Protein AF-A0A3N5F5S9-F1 (afdb_monomer_lite)

Radius of gyration: 22.48 Å; chains: 1; bounding box: 44×29×75 Å

Foldseek 3Di:
DPCLLVVLVVLVVVLVVCCVPPVVVCVDCVNVVVSLVVSLVSLVVSLVVCVVVVVVVSSVVSVVVNVVSVVVVVVSVVVVVVVVVVVVVVVVVPDDVVVVCVVPPPPPPVPVVPD

Sequence (115 aa):
MKYIPVITILIWLSMIIGYKAYPGFLLKESVQYPLVILVSILLPVSFWLQAQARKRFFALLFLGIFFLNISLLIFALERNYSSQRILESNVDKGILPDIAEMLTRDENIEKRKLA

Secondary structure (DSSP, 8-state):
--SHHHHHHHHHHHHHHHHHH-HHHHTSHHHHHHHHHHHHHHHHHHHHHHHHTT-HHHHHHHHHHHHHHHHHHHHHHHHHHHHHHHHHHHHTT---HHHHHHHHHTTSTTGGG--

pLDDT: mean 75.12, std 17.16, range [40.41, 93.19]

Structure (mmCIF, N/CA/C/O backbone):
data_AF-A0A3N5F5S9-F1
#
_entry.id   AF-A0A3N5F5S9-F1
#
loop_
_atom_site.group_PDB
_atom_site.id
_atom_site.type_symbol
_atom_site.label_atom_id
_atom_site.label_alt_id
_atom_site.label_comp_id
_atom_site.label_asym_id
_atom_site.label_entity_id
_atom_site.label_seq_id
_atom_site.pdbx_PDB_ins_code
_atom_site.Cartn_x
_atom_site.Cartn_y
_atom_site.Cartn_z
_atom_site.occupancy
_atom_site.B_iso_or_equiv
_atom_site.auth_seq_id
_atom_site.auth_comp_id
_atom_site.auth_asym_id
_atom_site.auth_atom_id
_atom_site.pdbx_PDB_model_num
ATOM 1 N N . MET A 1 1 ? -16.676 8.959 9.696 1.00 61.56 1 MET A N 1
ATOM 2 C CA . MET A 1 1 ? -15.613 8.348 8.861 1.00 61.56 1 MET A CA 1
ATOM 3 C C . MET A 1 1 ? -15.128 7.007 9.442 1.00 61.56 1 MET A C 1
ATOM 5 O O . MET A 1 1 ? -13.953 6.843 9.732 1.00 61.56 1 MET A O 1
ATOM 9 N N . LYS A 1 2 ? -16.021 6.024 9.648 1.00 72.38 2 LYS A N 1
ATOM 10 C CA . LYS A 1 2 ? -15.688 4.792 10.403 1.00 72.38 2 LYS A CA 1
ATOM 11 C C . LYS A 1 2 ? -14.968 3.721 9.564 1.00 72.38 2 LYS A C 1
ATOM 13 O O . LYS A 1 2 ? -14.249 2.898 10.119 1.00 72.38 2 LYS A O 1
ATOM 18 N N . TYR A 1 3 ? -15.151 3.746 8.243 1.00 85.69 3 TYR A N 1
ATOM 19 C CA . TYR A 1 3 ? -14.694 2.688 7.332 1.00 85.69 3 TYR A CA 1
ATOM 20 C C . TYR A 1 3 ? -13.350 2.966 6.655 1.00 85.69 3 TYR A C 1
ATOM 22 O O . TYR A 1 3 ? -12.792 2.049 6.066 1.00 85.69 3 TYR A O 1
ATOM 30 N N . ILE A 1 4 ? -12.805 4.185 6.774 1.00 86.56 4 ILE A N 1
ATOM 31 C CA . ILE A 1 4 ? -11.527 4.560 6.142 1.00 86.56 4 ILE A CA 1
ATOM 32 C C . ILE A 1 4 ? -10.416 3.554 6.483 1.00 86.56 4 ILE A C 1
ATOM 34 O O . ILE A 1 4 ? -9.823 3.030 5.549 1.00 86.56 4 ILE A O 1
ATOM 38 N N . PRO A 1 5 ? -10.192 3.160 7.754 1.00 87.50 5 PRO A N 1
ATOM 39 C CA . PRO A 1 5 ? -9.137 2.197 8.072 1.00 87.50 5 PRO A CA 1
ATOM 40 C C . PRO A 1 5 ? -9.327 0.830 7.401 1.00 87.50 5 PRO A C 1
ATOM 42 O O . PRO A 1 5 ? -8.358 0.196 6.995 1.00 87.50 5 PRO A O 1
ATOM 45 N N . VAL A 1 6 ? -10.575 0.376 7.263 1.00 90.06 6 VAL A N 1
ATOM 46 C CA . VAL A 1 6 ? -10.889 -0.909 6.620 1.00 90.06 6 VAL A CA 1
ATOM 47 C C . VAL A 1 6 ? -10.600 -0.830 5.125 1.00 90.06 6 VAL A C 1
ATOM 49 O O . VAL A 1 6 ? -9.943 -1.711 4.580 1.00 90.06 6 VAL A O 1
ATOM 52 N N . ILE A 1 7 ? -11.035 0.253 4.479 1.00 90.62 7 ILE A N 1
ATOM 53 C CA . ILE A 1 7 ? -10.792 0.502 3.055 1.00 90.62 7 ILE A CA 1
ATOM 54 C C . ILE A 1 7 ? -9.286 0.585 2.784 1.00 90.62 7 ILE A C 1
ATOM 56 O O . ILE A 1 7 ? -8.803 -0.049 1.853 1.00 90.62 7 ILE A O 1
ATOM 60 N N . THR A 1 8 ? -8.527 1.283 3.631 1.00 90.88 8 THR A N 1
ATOM 61 C CA . THR A 1 8 ? -7.067 1.386 3.511 1.00 90.88 8 THR A CA 1
ATOM 62 C C . THR A 1 8 ? -6.389 0.019 3.552 1.00 90.88 8 THR A C 1
ATOM 64 O O . THR A 1 8 ? -5.528 -0.257 2.722 1.00 90.88 8 THR A O 1
ATOM 67 N N . ILE A 1 9 ? -6.791 -0.862 4.478 1.00 89.44 9 ILE A N 1
ATOM 68 C CA . ILE A 1 9 ? -6.248 -2.228 4.555 1.00 89.44 9 ILE A CA 1
ATOM 69 C C . ILE A 1 9 ? -6.622 -3.037 3.312 1.00 89.44 9 ILE A C 1
ATOM 71 O O . ILE A 1 9 ? -5.776 -3.753 2.788 1.00 89.44 9 ILE A O 1
ATOM 75 N N . LEU A 1 10 ? -7.859 -2.922 2.823 1.00 92.25 10 LEU A N 1
ATOM 76 C CA . LEU A 1 10 ? -8.296 -3.633 1.619 1.00 92.25 10 LEU A CA 1
ATOM 77 C C . LEU A 1 10 ? -7.511 -3.195 0.380 1.00 92.25 10 LEU A C 1
ATOM 79 O O . LEU A 1 10 ? -7.078 -4.049 -0.387 1.00 92.25 10 LEU A O 1
ATOM 83 N N . ILE A 1 11 ? -7.284 -1.889 0.214 1.00 90.62 11 ILE A N 1
ATOM 84 C CA . ILE A 1 11 ? -6.452 -1.349 -0.869 1.00 90.62 11 ILE A CA 1
ATOM 85 C C . ILE A 1 11 ? -5.010 -1.842 -0.719 1.00 90.62 11 ILE A C 1
ATOM 87 O O . ILE A 1 11 ? -4.393 -2.279 -1.684 1.00 90.62 11 ILE A O 1
ATOM 91 N N . TRP A 1 12 ? -4.462 -1.823 0.495 1.00 90.88 12 TRP A N 1
ATOM 92 C CA . TRP A 1 12 ? -3.097 -2.290 0.720 1.00 90.88 12 TRP A CA 1
ATOM 93 C C . TRP A 1 12 ? -2.938 -3.799 0.463 1.00 90.88 12 TRP A C 1
ATOM 95 O O . TRP A 1 12 ? -1.969 -4.229 -0.158 1.00 90.88 12 TRP A O 1
ATOM 105 N N . LEU A 1 13 ? -3.909 -4.619 0.867 1.00 90.81 13 LEU A N 1
ATOM 106 C CA . LEU A 1 13 ? -3.915 -6.052 0.564 1.00 90.81 13 LEU A CA 1
ATOM 107 C C . LEU A 1 13 ? -4.094 -6.319 -0.931 1.00 90.81 13 LEU A C 1
ATOM 109 O O . LEU A 1 13 ? -3.418 -7.195 -1.470 1.00 90.81 13 LEU A O 1
ATOM 113 N N . SER A 1 14 ? -4.961 -5.568 -1.617 1.00 89.00 14 SER A N 1
ATOM 114 C CA . SER A 1 14 ? -5.142 -5.720 -3.062 1.00 89.00 14 SER A CA 1
ATOM 115 C C . SER A 1 14 ? -3.871 -5.364 -3.832 1.00 89.00 14 SER A C 1
ATOM 117 O O . SER A 1 14 ? -3.566 -6.042 -4.810 1.00 89.00 14 SER A O 1
ATOM 119 N N . MET A 1 15 ? -3.068 -4.405 -3.351 1.00 86.50 15 MET A N 1
ATOM 120 C CA . MET A 1 15 ? -1.728 -4.156 -3.895 1.00 86.50 15 MET A CA 1
ATOM 121 C C . MET A 1 15 ? -0.825 -5.376 -3.786 1.00 86.50 15 MET A C 1
ATOM 123 O O . MET A 1 15 ? -0.192 -5.750 -4.766 1.00 86.50 15 MET A O 1
ATOM 127 N N . ILE A 1 16 ? -0.753 -6.002 -2.610 1.00 86.62 16 ILE A N 1
ATOM 128 C CA . ILE A 1 16 ? 0.124 -7.160 -2.384 1.00 86.62 16 ILE A CA 1
ATOM 129 C C . ILE A 1 16 ? -0.312 -8.337 -3.254 1.00 86.62 16 ILE A C 1
ATOM 131 O O . ILE A 1 16 ? 0.515 -8.993 -3.891 1.00 86.62 16 ILE A O 1
ATOM 135 N N . ILE A 1 17 ? -1.619 -8.592 -3.308 1.00 88.25 17 ILE A N 1
ATOM 136 C CA . ILE A 1 17 ? -2.188 -9.656 -4.135 1.00 88.25 17 ILE A CA 1
ATOM 137 C C . ILE A 1 17 ? -1.928 -9.364 -5.613 1.00 88.25 17 ILE A C 1
ATOM 139 O O . ILE A 1 17 ? -1.464 -10.244 -6.334 1.00 88.25 17 ILE A O 1
ATOM 143 N N . GLY A 1 18 ? -2.169 -8.131 -6.060 1.00 84.50 18 GLY A N 1
ATOM 144 C CA . GLY A 1 18 ? -1.930 -7.714 -7.436 1.00 84.50 18 GLY A CA 1
ATOM 145 C C . GLY A 1 18 ? -0.452 -7.772 -7.819 1.00 84.50 18 GLY A C 1
ATOM 146 O O . GLY A 1 18 ? -0.133 -8.195 -8.924 1.00 84.50 18 GLY A O 1
ATOM 147 N N . TYR A 1 19 ? 0.453 -7.450 -6.893 1.00 83.06 19 TYR A N 1
ATOM 148 C CA . TYR A 1 19 ? 1.893 -7.582 -7.095 1.00 83.06 19 TYR A CA 1
ATOM 149 C C . TYR A 1 19 ? 2.290 -9.046 -7.320 1.00 83.06 19 TYR A C 1
AT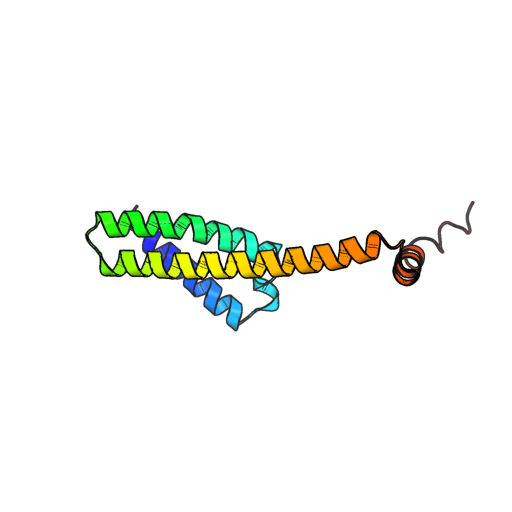OM 151 O O . TYR A 1 19 ? 3.094 -9.338 -8.200 1.00 83.06 19 TYR A O 1
ATOM 159 N N . LYS A 1 20 ? 1.689 -9.981 -6.572 1.00 84.56 20 LYS A N 1
ATOM 160 C CA . LYS A 1 20 ? 1.954 -11.419 -6.721 1.00 84.56 20 LYS A CA 1
ATOM 161 C C . LYS A 1 20 ? 1.298 -12.024 -7.969 1.00 84.56 20 LYS A C 1
ATOM 163 O O . LYS A 1 20 ? 1.899 -12.883 -8.603 1.00 84.56 20 LYS A O 1
ATOM 168 N N . ALA A 1 21 ? 0.070 -11.622 -8.293 1.00 86.94 21 ALA A N 1
ATOM 169 C CA . ALA A 1 21 ? -0.717 -12.221 -9.372 1.00 86.94 21 ALA A CA 1
ATOM 170 C C . ALA A 1 21 ? -0.410 -11.618 -10.752 1.00 86.94 21 ALA A C 1
ATOM 172 O O . ALA A 1 21 ? -0.350 -12.344 -11.739 1.00 86.94 21 ALA A O 1
ATOM 173 N N . TYR A 1 22 ? -0.204 -10.300 -10.823 1.00 86.19 22 TYR A N 1
ATOM 174 C CA . TYR A 1 22 ? -0.028 -9.553 -12.071 1.00 86.19 22 TYR A CA 1
ATOM 175 C C . TYR A 1 22 ? 1.058 -8.470 -11.929 1.00 86.19 22 TYR A C 1
ATOM 177 O O . TYR A 1 22 ? 0.773 -7.275 -12.084 1.00 86.19 22 TYR A O 1
ATOM 185 N N . PRO A 1 23 ? 2.324 -8.859 -11.674 1.00 78.62 23 PRO A N 1
ATOM 186 C CA . PRO A 1 23 ? 3.409 -7.907 -11.437 1.00 78.62 23 PRO A CA 1
ATOM 187 C C . PRO A 1 23 ? 3.590 -6.934 -12.607 1.00 78.62 23 PRO A C 1
ATOM 189 O O . PRO A 1 23 ? 3.759 -5.743 -12.385 1.00 78.62 23 PRO A O 1
ATOM 192 N N . GLY A 1 24 ? 3.463 -7.399 -13.856 1.00 77.00 24 GLY A N 1
ATOM 193 C CA . GLY A 1 24 ? 3.635 -6.560 -15.050 1.00 77.00 24 GLY A CA 1
ATOM 194 C C . GLY A 1 24 ? 2.573 -5.471 -15.250 1.00 77.00 24 GLY A C 1
ATOM 195 O O . GLY A 1 24 ? 2.802 -4.539 -16.015 1.00 77.00 24 GLY A O 1
ATOM 196 N N . PHE A 1 25 ? 1.418 -5.559 -14.582 1.00 78.12 25 PHE A N 1
ATOM 197 C CA . PHE A 1 25 ? 0.421 -4.485 -14.571 1.00 78.12 25 PHE A CA 1
ATOM 198 C C . PHE A 1 25 ? 0.666 -3.523 -13.409 1.00 78.12 25 PHE A C 1
ATOM 200 O O . PHE A 1 25 ? 0.664 -2.310 -13.602 1.00 78.12 25 PHE A O 1
ATOM 207 N N . LEU A 1 26 ? 0.909 -4.066 -12.212 1.00 75.19 26 LEU A N 1
ATOM 208 C CA . LEU A 1 26 ? 1.004 -3.270 -10.990 1.00 75.19 26 LEU A CA 1
ATOM 209 C C . LEU A 1 26 ? 2.333 -2.513 -10.869 1.00 75.19 26 LEU A C 1
ATOM 211 O O . LEU A 1 26 ? 2.357 -1.450 -10.264 1.00 75.19 26 LEU A O 1
ATOM 215 N N . LEU A 1 27 ? 3.407 -3.021 -11.481 1.00 75.94 27 LEU A N 1
ATOM 216 C CA . LEU A 1 27 ? 4.719 -2.365 -11.563 1.00 75.94 27 LEU A CA 1
ATOM 217 C C . LEU A 1 27 ? 4.811 -1.294 -12.657 1.00 75.94 27 LEU A C 1
ATOM 219 O O . LEU A 1 27 ? 5.854 -0.660 -12.802 1.00 75.94 27 LEU A O 1
ATOM 223 N N . LYS A 1 28 ? 3.759 -1.087 -13.461 1.00 79.44 28 LYS A N 1
ATOM 224 C CA . LYS A 1 28 ? 3.752 0.035 -14.405 1.00 79.44 28 LYS A CA 1
ATOM 225 C C . LYS A 1 28 ? 3.753 1.327 -13.609 1.00 79.44 28 LYS A C 1
ATOM 227 O O . LYS A 1 28 ? 2.895 1.510 -12.752 1.00 79.44 28 LYS A O 1
ATOM 232 N N . GLU A 1 29 ? 4.660 2.241 -13.934 1.00 74.62 29 GLU A N 1
ATOM 233 C CA . GLU A 1 29 ? 4.805 3.523 -13.234 1.00 74.62 29 GLU A CA 1
ATOM 234 C C . GLU A 1 29 ? 3.473 4.284 -13.128 1.00 74.62 29 GLU A C 1
ATOM 236 O O . GLU A 1 29 ? 3.126 4.795 -12.064 1.00 74.62 29 GLU A O 1
ATOM 241 N N . SER A 1 30 ? 2.674 4.260 -14.199 1.00 78.56 30 SER A N 1
ATOM 242 C CA . SER A 1 30 ? 1.351 4.891 -14.273 1.00 78.56 30 SER A CA 1
ATOM 243 C C . SER A 1 30 ? 0.313 4.321 -13.301 1.00 78.56 30 SER A C 1
ATOM 245 O O . SER A 1 30 ? -0.685 4.981 -13.027 1.00 78.56 30 SER A O 1
ATOM 247 N N . VAL A 1 31 ? 0.532 3.116 -12.775 1.00 82.38 31 VAL A N 1
ATOM 248 C CA . VAL A 1 31 ? -0.357 2.442 -11.819 1.00 82.38 31 VAL A CA 1
ATOM 249 C C . VAL A 1 31 ? 0.277 2.417 -10.431 1.00 82.38 31 VAL A C 1
ATOM 251 O O . VAL A 1 31 ? -0.386 2.745 -9.450 1.00 82.38 31 VAL A O 1
ATOM 254 N N . GLN A 1 32 ? 1.564 2.079 -10.339 1.00 81.81 32 GLN A N 1
ATOM 255 C CA . GLN A 1 32 ? 2.290 1.951 -9.080 1.00 81.81 32 GLN A CA 1
ATOM 256 C C . GLN A 1 32 ? 2.336 3.274 -8.313 1.00 81.81 32 GLN A C 1
ATOM 258 O O . GLN A 1 32 ? 1.963 3.309 -7.141 1.00 81.81 32 GLN A O 1
ATOM 263 N N . TYR A 1 33 ? 2.769 4.363 -8.957 1.00 82.38 33 TYR A N 1
ATOM 264 C CA . TYR A 1 33 ? 3.000 5.632 -8.264 1.00 82.38 33 TYR A CA 1
ATOM 265 C C . TYR A 1 33 ? 1.723 6.245 -7.684 1.00 82.38 33 TYR A C 1
ATOM 267 O O . TYR A 1 33 ? 1.713 6.515 -6.479 1.00 82.38 33 TYR A O 1
ATOM 275 N N . PRO A 1 34 ? 0.624 6.413 -8.449 1.00 86.00 34 PRO A N 1
ATOM 276 C CA . PRO A 1 34 ? -0.611 6.969 -7.897 1.00 86.00 34 PRO A CA 1
ATOM 277 C C . PRO A 1 34 ? -1.142 6.154 -6.719 1.00 86.00 34 PRO A C 1
ATOM 279 O O . PRO A 1 34 ? -1.666 6.705 -5.754 1.00 86.00 34 PRO A O 1
ATOM 282 N N . LEU A 1 35 ? -0.983 4.834 -6.784 1.00 85.94 35 LEU A N 1
ATOM 283 C CA . LEU A 1 35 ? -1.543 3.914 -5.809 1.00 85.94 35 LEU A CA 1
ATOM 284 C C . LEU A 1 35 ? -0.702 3.884 -4.519 1.00 85.94 35 LEU A C 1
ATOM 286 O O . LEU A 1 35 ? -1.257 3.957 -3.424 1.00 85.94 35 LEU A O 1
ATOM 290 N N . VAL A 1 36 ? 0.630 3.903 -4.628 1.00 85.62 36 VAL A N 1
ATOM 291 C CA . VAL A 1 36 ? 1.545 4.067 -3.482 1.00 85.62 36 VAL A CA 1
ATOM 292 C C . VAL A 1 36 ? 1.341 5.428 -2.799 1.00 85.62 36 VAL A C 1
ATOM 294 O O . VAL A 1 36 ? 1.261 5.491 -1.570 1.00 85.62 36 VAL A O 1
ATOM 297 N N . ILE A 1 37 ? 1.174 6.510 -3.572 1.00 87.12 37 ILE A N 1
ATOM 298 C CA . ILE A 1 37 ? 0.878 7.854 -3.043 1.00 87.12 37 ILE A CA 1
ATOM 299 C C . ILE A 1 37 ? -0.465 7.864 -2.308 1.00 87.12 37 ILE A C 1
ATOM 301 O O . ILE A 1 37 ? -0.551 8.344 -1.176 1.00 87.12 37 ILE A O 1
ATOM 305 N N . LEU A 1 38 ? -1.510 7.293 -2.914 1.00 90.25 38 LEU A N 1
ATOM 306 C CA . LEU A 1 38 ? -2.833 7.202 -2.300 1.00 90.25 38 LEU A CA 1
ATOM 307 C C . LEU A 1 38 ? -2.765 6.488 -0.944 1.00 90.25 38 LEU A C 1
ATOM 309 O O . LEU A 1 38 ? -3.294 6.980 0.054 1.00 90.25 38 LEU A O 1
ATOM 313 N N . VAL A 1 39 ? -2.077 5.348 -0.887 1.00 90.06 39 VAL A N 1
ATOM 314 C CA . VAL A 1 39 ? -1.918 4.586 0.353 1.00 90.06 39 VAL A CA 1
ATOM 315 C C . VAL A 1 39 ? -1.067 5.347 1.376 1.00 90.06 39 VAL A C 1
ATOM 317 O O . VAL A 1 39 ? -1.395 5.333 2.563 1.00 90.06 39 VAL A O 1
ATOM 320 N N . SER A 1 40 ? -0.052 6.092 0.937 1.00 88.69 40 SER A N 1
ATOM 321 C CA . SER A 1 40 ? 0.761 6.954 1.806 1.00 88.69 40 SER A CA 1
ATOM 322 C C . SER A 1 40 ? -0.052 8.057 2.493 1.00 88.69 40 SER A C 1
ATOM 324 O O . SER A 1 40 ? 0.296 8.461 3.597 1.00 88.69 40 SER A O 1
ATOM 326 N N . ILE A 1 41 ? -1.158 8.514 1.899 1.00 90.38 41 ILE A N 1
ATOM 327 C CA . ILE A 1 41 ? -2.079 9.478 2.528 1.00 90.38 41 ILE A CA 1
ATOM 328 C C . ILE A 1 41 ? -3.084 8.759 3.438 1.00 90.38 41 ILE A C 1
ATOM 330 O O . ILE A 1 41 ? -3.366 9.200 4.555 1.00 90.38 41 ILE A O 1
ATOM 334 N N . LEU A 1 42 ? -3.629 7.631 2.978 1.00 91.19 42 LEU A N 1
ATOM 335 C CA . LEU A 1 42 ? -4.660 6.893 3.705 1.00 91.19 42 LEU A CA 1
ATOM 336 C C . LEU A 1 42 ? -4.142 6.244 4.996 1.00 91.19 42 LEU A C 1
ATOM 338 O O . LEU A 1 42 ? -4.897 6.134 5.967 1.00 91.19 42 LEU A O 1
ATOM 342 N N . LEU A 1 43 ? -2.876 5.823 5.040 1.00 91.44 43 LEU A N 1
ATOM 343 C CA . LEU A 1 43 ? -2.277 5.162 6.203 1.00 91.44 43 LEU A CA 1
ATOM 344 C C . LEU A 1 43 ? -2.160 6.090 7.433 1.00 91.44 43 LEU A C 1
ATOM 346 O O . LEU A 1 43 ? -2.681 5.700 8.481 1.00 91.44 43 LEU A O 1
ATOM 350 N N . PRO A 1 44 ? -1.600 7.317 7.349 1.00 92.00 44 PRO A N 1
ATOM 351 C CA . PRO A 1 44 ? -1.605 8.283 8.454 1.00 92.00 44 PRO A CA 1
ATOM 352 C C . PRO A 1 44 ? -3.010 8.656 8.932 1.00 92.00 44 PRO A C 1
ATOM 354 O O . PRO A 1 44 ? -3.262 8.725 10.136 1.00 92.00 44 PRO A O 1
ATOM 357 N N . VAL A 1 45 ? -3.956 8.839 8.004 1.00 92.00 45 VAL A N 1
ATOM 358 C CA . VAL A 1 45 ? -5.359 9.129 8.346 1.00 92.00 45 VAL A CA 1
ATOM 359 C C . VAL A 1 45 ? -5.975 7.956 9.113 1.00 92.00 45 VAL A C 1
ATOM 361 O O . VAL A 1 45 ? -6.644 8.143 10.130 1.00 92.00 45 VAL A O 1
ATOM 364 N N . SER A 1 46 ? -5.713 6.728 8.667 1.00 91.44 46 SER A N 1
ATOM 365 C CA . SER A 1 46 ? -6.203 5.511 9.321 1.00 91.44 46 SER A CA 1
ATOM 366 C C . SER A 1 46 ? -5.567 5.304 10.695 1.00 91.44 46 SER A C 1
ATOM 368 O O . SER A 1 46 ? -6.271 4.950 11.642 1.00 91.44 46 SER A O 1
ATOM 370 N N . PHE A 1 47 ? -4.269 5.587 10.829 1.00 93.19 47 PHE A N 1
ATOM 371 C CA . PHE A 1 47 ? -3.558 5.617 12.105 1.00 93.19 47 PHE A CA 1
ATOM 372 C C . PHE A 1 47 ? -4.221 6.589 13.084 1.00 93.19 47 PHE A C 1
ATOM 374 O O . PHE A 1 47 ? -4.582 6.184 14.191 1.00 93.19 47 PHE A O 1
ATOM 381 N N . TRP A 1 48 ? -4.446 7.836 12.662 1.00 91.94 48 TRP A N 1
ATOM 382 C CA . TRP A 1 48 ? -5.050 8.874 13.496 1.00 91.94 48 TRP A CA 1
ATOM 383 C C . TRP A 1 48 ? -6.442 8.473 13.998 1.00 91.94 48 TRP A C 1
ATOM 385 O O . TRP A 1 48 ? -6.736 8.566 15.191 1.00 91.94 48 TRP A O 1
ATOM 395 N N . LEU A 1 49 ? -7.281 7.931 13.108 1.00 90.38 49 LEU A N 1
ATOM 396 C CA . LEU A 1 49 ? -8.622 7.456 13.458 1.00 90.38 49 LEU A CA 1
ATOM 397 C C . LEU A 1 49 ? -8.592 6.292 14.463 1.00 90.38 49 LEU A C 1
ATOM 399 O O . LEU A 1 49 ? -9.401 6.257 15.393 1.00 90.38 49 LEU A O 1
ATOM 403 N N . GLN A 1 50 ? -7.661 5.343 14.317 1.00 90.44 50 GLN A N 1
ATOM 404 C CA . GLN A 1 50 ? -7.528 4.227 15.264 1.00 90.44 50 GLN A CA 1
ATOM 405 C C . GLN A 1 50 ? -6.932 4.663 16.607 1.00 90.44 50 GLN A C 1
ATOM 407 O O . GLN A 1 50 ? -7.339 4.151 17.654 1.00 90.44 50 GLN A O 1
ATOM 412 N N . ALA A 1 51 ? -6.014 5.632 16.594 1.00 89.25 51 ALA A N 1
ATOM 413 C CA . ALA A 1 51 ? -5.460 6.233 17.801 1.00 89.25 51 ALA A CA 1
ATOM 414 C C . ALA A 1 51 ? -6.554 6.951 18.610 1.00 89.25 51 ALA A C 1
ATOM 416 O O . ALA A 1 51 ? -6.677 6.714 19.814 1.00 89.25 51 ALA A O 1
ATOM 417 N N . GLN A 1 52 ? -7.415 7.731 17.943 1.00 91.25 52 GLN A N 1
ATOM 418 C CA . GLN A 1 52 ? -8.564 8.391 18.575 1.00 91.25 52 GLN A CA 1
ATOM 419 C C . GLN A 1 52 ? -9.554 7.377 19.170 1.00 91.25 52 GLN A C 1
ATOM 421 O O . GLN A 1 52 ? -10.053 7.566 20.278 1.00 91.25 52 GLN A O 1
ATOM 426 N N . ALA A 1 53 ? -9.778 6.253 18.485 1.00 88.12 53 ALA A N 1
ATOM 427 C CA . ALA A 1 53 ? -10.619 5.158 18.970 1.00 88.12 53 ALA A CA 1
ATOM 428 C C . ALA A 1 53 ? -9.983 4.326 20.109 1.00 88.12 53 ALA A C 1
ATOM 430 O O . ALA A 1 53 ? -10.533 3.290 20.483 1.00 88.12 53 ALA A O 1
ATOM 431 N N . ARG A 1 54 ? -8.820 4.738 20.645 1.00 88.19 54 ARG A N 1
ATOM 432 C CA . ARG A 1 54 ? -8.014 4.024 21.660 1.00 88.19 54 ARG A CA 1
ATOM 433 C C . ARG A 1 54 ? -7.601 2.601 21.257 1.00 88.19 54 ARG A C 1
ATOM 435 O O . ARG A 1 54 ? -7.182 1.805 22.097 1.00 88.19 54 ARG A O 1
ATOM 442 N N . LYS A 1 55 ? -7.630 2.282 19.962 1.00 87.44 55 LYS A N 1
ATOM 443 C CA . LYS A 1 55 ? -7.242 0.983 19.398 1.00 87.44 55 LYS A CA 1
ATOM 444 C C . LYS A 1 55 ? -5.741 0.950 19.101 1.00 87.44 55 LYS A C 1
ATOM 446 O O . LYS A 1 55 ? -5.318 0.896 17.948 1.00 87.44 55 LYS A O 1
ATOM 451 N N . ARG A 1 56 ? -4.929 0.978 20.165 1.00 86.75 56 ARG A N 1
ATOM 452 C CA . ARG A 1 56 ? -3.457 1.116 20.099 1.00 86.75 56 ARG A CA 1
ATOM 453 C C . ARG A 1 56 ? -2.781 0.078 19.196 1.00 86.75 56 ARG A C 1
ATOM 455 O O . ARG A 1 56 ? -1.917 0.443 18.411 1.00 86.75 56 ARG A O 1
ATOM 462 N N . PHE A 1 57 ? -3.212 -1.183 19.258 1.00 89.00 57 PHE A N 1
ATOM 463 C CA . PHE A 1 57 ? -2.649 -2.255 18.429 1.00 89.00 57 PHE A CA 1
ATOM 464 C C . PHE A 1 57 ? -2.864 -2.008 16.928 1.00 89.00 57 PHE A C 1
ATOM 466 O O . PHE A 1 57 ? -1.928 -2.089 16.139 1.00 89.00 57 PHE A O 1
ATOM 473 N N . PHE A 1 58 ? -4.082 -1.626 16.535 1.00 86.75 58 PHE A N 1
ATOM 474 C CA . PHE A 1 58 ? -4.389 -1.320 15.138 1.00 86.75 58 PHE A CA 1
ATOM 475 C C . PHE A 1 58 ? -3.671 -0.058 14.658 1.00 86.75 58 PHE A C 1
ATOM 477 O O . PHE A 1 58 ? -3.196 -0.031 13.530 1.00 86.75 58 PHE A O 1
ATOM 484 N N . ALA A 1 59 ? -3.547 0.964 15.508 1.00 88.50 59 ALA A N 1
ATOM 485 C CA . ALA A 1 59 ? -2.765 2.152 15.182 1.00 88.50 59 ALA A CA 1
ATOM 486 C C . ALA A 1 59 ? -1.292 1.787 14.900 1.00 88.50 59 ALA A C 1
ATOM 488 O O . ALA A 1 59 ? -0.759 2.154 13.857 1.00 88.50 59 ALA A O 1
ATOM 489 N N . LEU A 1 60 ? -0.658 0.986 15.761 1.00 91.19 60 LEU A N 1
ATOM 490 C CA . LEU A 1 60 ? 0.714 0.515 15.532 1.00 91.19 60 LEU A CA 1
ATOM 491 C C . LEU A 1 60 ? 0.852 -0.292 14.235 1.00 91.19 60 LEU A C 1
ATOM 493 O O . LEU A 1 60 ? 1.831 -0.119 13.515 1.00 91.19 60 LEU A O 1
ATOM 497 N N . LEU A 1 61 ? -0.144 -1.113 13.897 1.00 91.75 61 LEU A N 1
ATOM 498 C CA . LEU A 1 61 ? -0.176 -1.838 12.628 1.00 91.75 61 LEU A CA 1
ATOM 499 C C . LEU A 1 61 ? -0.184 -0.881 11.424 1.00 91.75 61 LEU A C 1
ATOM 501 O O . LEU A 1 61 ? 0.610 -1.061 10.506 1.00 91.75 61 LEU A O 1
ATOM 505 N N . PHE A 1 62 ? -1.011 0.170 11.441 1.00 91.88 62 PHE A N 1
ATOM 506 C CA . PHE A 1 62 ? -1.011 1.185 10.378 1.00 91.88 62 PHE A CA 1
ATOM 507 C C . PHE A 1 62 ? 0.327 1.917 10.265 1.00 91.88 62 PHE A C 1
ATOM 509 O O . PHE A 1 62 ? 0.788 2.172 9.154 1.00 91.88 62 PHE A O 1
ATOM 516 N N . LEU A 1 63 ? 0.966 2.213 11.398 1.00 92.19 63 LEU A N 1
ATOM 517 C CA . LEU A 1 63 ? 2.286 2.836 11.426 1.00 92.19 63 LEU A CA 1
ATOM 518 C C . LEU A 1 63 ? 3.358 1.917 10.815 1.00 92.19 63 LEU A C 1
ATOM 520 O O . LEU A 1 63 ? 4.156 2.363 9.997 1.00 92.19 63 LEU A O 1
ATOM 524 N N . GLY A 1 64 ? 3.349 0.626 11.155 1.00 91.25 64 GLY A N 1
ATOM 525 C CA . GLY A 1 64 ? 4.269 -0.356 10.574 1.00 91.25 64 GLY A CA 1
ATOM 526 C C . GLY A 1 64 ? 4.087 -0.504 9.062 1.00 91.25 64 GLY A C 1
ATOM 527 O O . GLY A 1 64 ? 5.061 -0.476 8.312 1.00 91.25 64 GLY A O 1
ATOM 528 N N . ILE A 1 65 ? 2.835 -0.578 8.600 1.00 92.12 65 ILE A N 1
ATOM 529 C CA . ILE A 1 65 ? 2.522 -0.620 7.166 1.00 92.12 65 ILE A CA 1
ATOM 530 C C . ILE A 1 65 ? 3.003 0.655 6.462 1.00 92.12 65 ILE A C 1
ATOM 532 O O . ILE A 1 65 ? 3.511 0.583 5.346 1.00 92.12 65 ILE A O 1
ATOM 536 N N . PHE A 1 66 ? 2.881 1.814 7.108 1.00 92.38 66 PHE A N 1
ATOM 537 C CA . PHE A 1 66 ? 3.339 3.088 6.559 1.00 92.38 66 PHE A CA 1
ATOM 538 C C . PHE A 1 66 ? 4.848 3.126 6.331 1.00 92.38 66 PHE A C 1
ATOM 540 O O . PHE A 1 66 ? 5.279 3.504 5.244 1.00 92.38 66 PHE A O 1
ATOM 547 N N . PHE A 1 67 ? 5.646 2.655 7.293 1.00 91.75 67 PHE A N 1
ATOM 548 C CA . PHE A 1 67 ? 7.095 2.548 7.104 1.00 91.75 67 PHE A CA 1
ATOM 549 C C . PHE A 1 67 ? 7.456 1.627 5.937 1.00 91.75 67 PHE A C 1
ATOM 551 O O . PHE A 1 67 ? 8.249 2.017 5.084 1.00 91.75 67 PHE A O 1
ATOM 558 N N . LEU A 1 68 ? 6.825 0.452 5.842 1.00 89.56 68 LEU A N 1
ATOM 559 C CA . LEU A 1 68 ? 7.039 -0.459 4.712 1.00 89.56 68 LEU A CA 1
ATOM 560 C C . LEU A 1 68 ? 6.673 0.190 3.371 1.00 89.56 68 LEU A C 1
ATOM 562 O O . LEU A 1 68 ? 7.388 0.022 2.385 1.00 89.56 68 LEU A O 1
ATOM 566 N N . ASN A 1 69 ? 5.573 0.944 3.335 1.00 89.44 69 ASN A N 1
ATOM 567 C CA . ASN A 1 69 ? 5.112 1.633 2.134 1.00 89.44 69 ASN A CA 1
ATOM 568 C C . ASN A 1 69 ? 6.114 2.707 1.677 1.00 89.44 69 ASN A C 1
ATOM 570 O O . ASN A 1 69 ? 6.492 2.736 0.507 1.00 89.44 69 ASN A O 1
ATOM 574 N N . ILE A 1 70 ? 6.620 3.518 2.613 1.00 86.25 70 ILE A N 1
ATOM 575 C CA . ILE A 1 70 ? 7.650 4.527 2.331 1.00 86.25 70 ILE A CA 1
ATOM 576 C C . ILE A 1 70 ? 8.954 3.878 1.870 1.00 86.25 70 ILE A C 1
ATOM 578 O O . ILE A 1 70 ? 9.539 4.337 0.893 1.00 86.25 70 ILE A O 1
ATOM 582 N N . SER A 1 71 ? 9.416 2.810 2.523 1.00 85.69 71 SER A N 1
ATOM 583 C CA . SER A 1 71 ? 10.640 2.118 2.106 1.00 85.69 71 SER A CA 1
ATOM 584 C C . SER A 1 71 ? 10.534 1.580 0.677 1.00 85.69 71 SER A C 1
ATOM 586 O O . SER A 1 71 ? 11.474 1.730 -0.101 1.00 85.69 71 SER A O 1
AT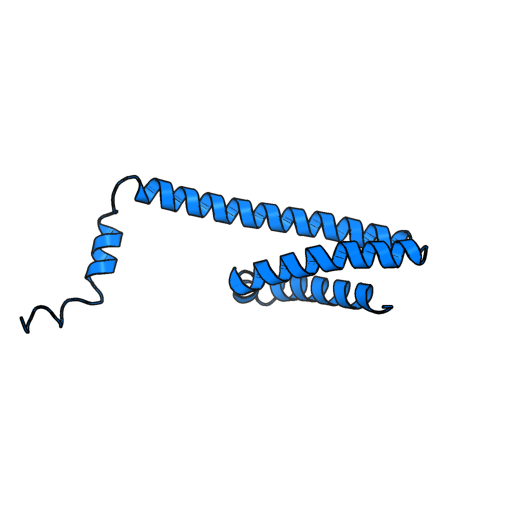OM 588 N N . LEU A 1 72 ? 9.382 1.014 0.301 1.00 79.69 72 LEU A N 1
ATOM 589 C CA . LEU A 1 72 ? 9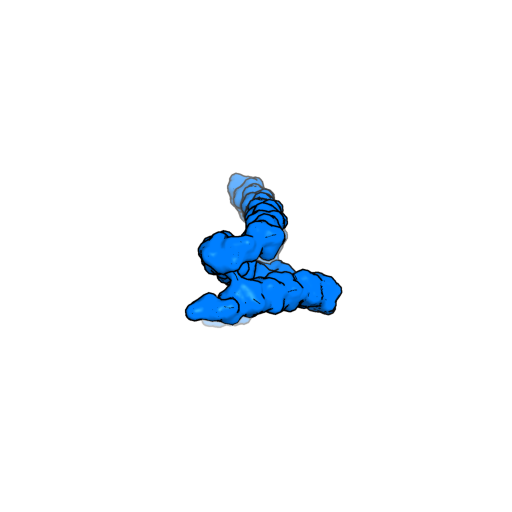.122 0.580 -1.075 1.00 79.69 72 LEU A CA 1
ATOM 590 C C . LEU A 1 72 ? 9.110 1.752 -2.060 1.00 79.69 72 LEU A C 1
ATOM 592 O O . LEU A 1 72 ? 9.651 1.625 -3.157 1.00 79.69 72 LEU A O 1
ATOM 596 N N . LEU A 1 73 ? 8.517 2.885 -1.675 1.00 80.44 73 LEU A N 1
ATOM 597 C CA . LEU A 1 73 ? 8.495 4.087 -2.504 1.00 80.44 73 LEU A CA 1
ATOM 598 C C . LEU A 1 73 ? 9.910 4.621 -2.748 1.00 80.44 73 LEU A C 1
ATOM 600 O O . LEU A 1 73 ? 10.250 4.904 -3.891 1.00 80.44 73 LEU A O 1
ATOM 604 N N . ILE A 1 74 ? 10.732 4.716 -1.700 1.00 81.94 74 ILE A N 1
ATOM 605 C CA . ILE A 1 74 ? 12.126 5.172 -1.799 1.00 81.94 74 ILE A CA 1
ATOM 606 C C . ILE A 1 74 ? 12.924 4.236 -2.704 1.00 81.94 74 ILE A C 1
ATOM 608 O O . ILE A 1 74 ? 13.590 4.707 -3.619 1.00 81.94 74 ILE A O 1
ATOM 612 N N . PHE A 1 75 ? 12.804 2.922 -2.505 1.00 78.31 75 PHE A N 1
ATOM 613 C CA . PHE A 1 75 ? 13.489 1.932 -3.336 1.00 78.31 75 PHE A CA 1
ATOM 614 C C . PHE A 1 75 ? 13.083 2.026 -4.817 1.00 78.31 75 PHE A C 1
ATOM 616 O O . PHE A 1 75 ? 13.931 1.957 -5.707 1.00 78.31 75 PHE A O 1
ATOM 623 N N . ALA A 1 76 ? 11.789 2.214 -5.099 1.00 74.00 76 ALA A N 1
ATOM 624 C CA . ALA A 1 76 ? 11.297 2.403 -6.462 1.00 74.00 76 ALA A CA 1
ATOM 625 C C . ALA A 1 76 ? 11.814 3.711 -7.084 1.00 74.00 76 ALA A C 1
ATOM 627 O O . ALA A 1 76 ? 12.265 3.704 -8.231 1.00 74.00 76 ALA A O 1
ATOM 628 N N . LEU A 1 77 ? 11.813 4.805 -6.313 1.00 75.56 77 LEU A N 1
ATOM 629 C CA . LEU A 1 77 ? 12.369 6.089 -6.737 1.00 75.56 77 LEU A CA 1
ATOM 630 C C . LEU A 1 77 ? 13.853 5.958 -7.069 1.00 75.56 77 LEU A C 1
ATOM 632 O O . LEU A 1 77 ? 14.274 6.368 -8.143 1.00 75.56 77 LEU A O 1
ATOM 636 N N . GLU A 1 78 ? 14.642 5.366 -6.175 1.00 77.06 78 GLU A N 1
ATOM 637 C CA . GLU A 1 78 ? 16.085 5.209 -6.348 1.00 77.06 78 GLU A CA 1
ATOM 638 C C . GLU A 1 78 ? 16.416 4.387 -7.600 1.00 77.06 78 GLU A C 1
ATOM 640 O O . GLU A 1 78 ? 17.273 4.778 -8.394 1.00 77.06 78 GLU A O 1
ATOM 645 N N . ARG A 1 79 ? 15.678 3.296 -7.845 1.00 70.38 79 ARG A N 1
ATOM 646 C CA . ARG A 1 79 ? 15.824 2.487 -9.062 1.00 70.38 79 ARG A CA 1
ATOM 647 C C . ARG A 1 79 ? 15.510 3.284 -10.331 1.00 70.38 79 ARG A C 1
ATOM 649 O O . ARG A 1 79 ? 16.244 3.169 -11.318 1.00 70.38 79 ARG A O 1
ATOM 656 N N . ASN A 1 80 ? 14.451 4.091 -10.309 1.00 68.56 80 ASN A N 1
ATOM 657 C CA . ASN A 1 80 ? 14.068 4.929 -11.443 1.00 68.56 80 ASN A CA 1
ATOM 658 C C . ASN A 1 80 ? 15.074 6.057 -11.687 1.00 68.56 80 ASN A C 1
ATOM 660 O O . ASN A 1 80 ? 15.518 6.233 -12.819 1.00 68.56 80 ASN A O 1
ATOM 664 N N . TYR A 1 81 ? 15.506 6.763 -10.641 1.00 67.19 81 TYR A N 1
ATOM 665 C CA . TYR A 1 81 ? 16.520 7.815 -10.742 1.00 67.19 81 TYR A CA 1
ATOM 666 C C . TYR A 1 81 ? 17.887 7.276 -11.176 1.00 67.19 81 TYR A C 1
ATOM 668 O O . TYR A 1 81 ? 18.578 7.922 -11.958 1.00 67.19 81 TYR A O 1
ATOM 676 N N . SER A 1 82 ? 18.281 6.085 -10.719 1.00 61.12 82 SER A N 1
ATOM 677 C CA . SER A 1 82 ? 19.506 5.420 -11.179 1.00 61.12 82 SER A CA 1
ATOM 678 C C . SER A 1 82 ? 19.425 5.068 -12.668 1.00 61.12 82 SER A C 1
ATOM 680 O O . SER A 1 82 ? 20.349 5.349 -13.429 1.00 61.12 82 SER A O 1
ATOM 682 N N . SER A 1 83 ? 18.279 4.552 -13.118 1.00 58.72 83 SER A N 1
ATOM 683 C CA . SER A 1 83 ? 18.039 4.250 -14.536 1.00 58.72 83 SER A CA 1
ATOM 684 C C . SER A 1 83 ? 18.037 5.520 -15.398 1.00 58.72 83 SER A C 1
ATOM 686 O O . SER A 1 83 ? 18.601 5.522 -16.491 1.00 58.72 83 SER A O 1
ATOM 688 N N . GLN A 1 84 ? 17.487 6.625 -14.881 1.00 58.34 84 GLN A N 1
ATOM 689 C CA . GLN A 1 84 ? 17.547 7.942 -15.521 1.00 58.34 84 GLN A CA 1
ATOM 690 C C . GLN A 1 84 ? 18.971 8.499 -15.568 1.00 58.34 84 GLN A C 1
ATOM 692 O O . GLN A 1 84 ? 19.380 8.975 -16.616 1.00 58.34 84 GLN A O 1
ATOM 697 N N . ARG A 1 85 ? 19.778 8.357 -14.508 1.00 57.78 85 ARG A N 1
ATOM 698 C CA . ARG A 1 85 ? 21.199 8.752 -14.535 1.00 57.78 85 ARG A CA 1
ATOM 699 C C . ARG A 1 85 ? 22.027 7.931 -15.520 1.00 57.78 85 ARG A C 1
ATOM 701 O O . ARG A 1 85 ? 22.957 8.460 -16.125 1.00 57.78 85 ARG A O 1
ATOM 708 N N . ILE A 1 86 ? 21.720 6.647 -15.700 1.00 57.44 86 ILE A N 1
ATOM 709 C CA . ILE A 1 86 ? 22.365 5.818 -16.730 1.00 57.44 86 ILE A CA 1
ATOM 710 C C . ILE A 1 86 ? 21.966 6.313 -18.127 1.00 57.44 86 ILE A C 1
ATOM 712 O O . ILE A 1 86 ? 22.819 6.397 -19.002 1.00 57.44 86 ILE A O 1
ATOM 716 N N . LEU A 1 87 ? 20.708 6.700 -18.343 1.00 53.62 87 LEU A N 1
ATOM 717 C CA . LEU A 1 87 ? 20.273 7.306 -19.605 1.00 53.62 87 LEU A CA 1
ATOM 718 C C . LEU A 1 87 ? 20.926 8.678 -19.834 1.00 53.62 87 LEU A C 1
ATOM 720 O O . LEU A 1 87 ? 21.517 8.889 -20.885 1.00 53.62 87 LEU A O 1
ATOM 724 N N . GLU A 1 88 ? 20.912 9.571 -18.845 1.00 52.53 88 GLU A N 1
ATOM 725 C CA . GLU A 1 88 ? 21.525 10.903 -18.923 1.00 52.53 88 GLU A CA 1
ATOM 726 C C . GLU A 1 88 ? 23.037 10.821 -19.151 1.00 52.53 88 GLU A C 1
ATOM 728 O O . GLU A 1 88 ? 23.547 11.471 -20.053 1.00 52.53 88 GLU A O 1
ATOM 733 N N . SER A 1 89 ? 23.758 9.951 -18.435 1.00 52.22 89 SER A N 1
ATOM 734 C CA . SER A 1 89 ? 25.206 9.765 -18.640 1.00 52.22 89 SER A CA 1
ATOM 735 C C . SER A 1 89 ? 25.581 9.117 -19.981 1.00 52.22 89 SER A C 1
ATOM 737 O O . SER A 1 89 ? 26.731 9.234 -20.408 1.00 52.22 89 SER A O 1
ATOM 739 N N . ASN A 1 90 ? 24.637 8.453 -20.658 1.00 50.25 90 ASN A N 1
ATOM 740 C CA . ASN A 1 90 ? 24.811 7.951 -22.024 1.00 50.25 90 ASN A CA 1
ATOM 741 C C . ASN A 1 90 ? 24.357 8.964 -23.091 1.00 50.25 90 ASN A C 1
ATOM 743 O O . ASN A 1 90 ? 24.865 8.925 -24.207 1.00 50.25 90 ASN A O 1
ATOM 747 N N . VAL A 1 91 ? 23.452 9.889 -22.759 1.00 51.31 91 VAL A N 1
ATOM 748 C CA . VAL A 1 91 ? 23.045 11.005 -23.631 1.00 51.31 91 VAL A CA 1
ATOM 749 C C . VAL A 1 91 ? 24.105 12.114 -23.635 1.00 51.31 91 VAL A C 1
ATOM 751 O O . VAL A 1 91 ? 24.425 12.644 -24.697 1.00 51.31 91 VAL A O 1
ATOM 754 N N . ASP A 1 92 ? 24.738 12.390 -22.490 1.00 48.41 92 ASP A N 1
ATOM 755 C CA . ASP A 1 92 ? 25.811 13.392 -22.351 1.00 48.41 92 ASP A CA 1
ATOM 756 C C . ASP A 1 92 ? 27.140 12.959 -23.007 1.00 48.41 92 ASP A C 1
ATOM 758 O O . ASP A 1 92 ? 28.065 13.752 -23.168 1.00 48.41 92 ASP A O 1
ATOM 762 N N . LYS A 1 93 ? 27.240 11.692 -23.438 1.00 50.00 93 LYS A N 1
ATOM 763 C CA . LYS A 1 93 ? 28.366 11.164 -24.231 1.00 50.00 93 LYS A CA 1
ATOM 764 C C . LYS A 1 93 ? 28.172 11.285 -25.744 1.00 50.00 93 LYS A C 1
ATOM 766 O O . LYS A 1 93 ? 29.014 10.810 -26.504 1.00 50.00 93 LYS A O 1
ATOM 771 N N . GLY A 1 94 ? 27.112 11.963 -26.178 1.00 45.78 94 GLY A N 1
ATOM 772 C CA . GLY A 1 94 ? 26.752 12.058 -27.582 1.00 45.78 94 GLY A CA 1
ATOM 773 C C . GLY A 1 94 ? 25.928 10.848 -28.007 1.00 45.78 94 GLY A C 1
ATOM 774 O O . GLY A 1 94 ? 26.230 9.706 -27.674 1.00 45.78 94 GLY A O 1
ATOM 775 N N . ILE A 1 95 ? 24.857 11.152 -28.733 1.00 52.09 95 ILE A N 1
ATOM 776 C CA . I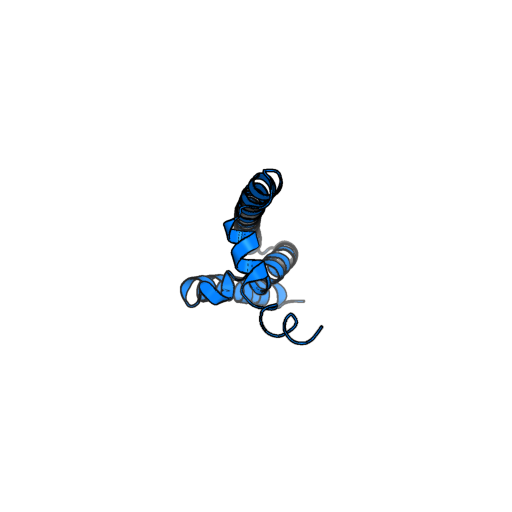LE A 1 95 ? 23.905 10.240 -29.368 1.00 52.09 95 ILE A CA 1
ATOM 777 C C . ILE A 1 95 ? 24.608 8.945 -29.804 1.00 52.09 95 ILE A C 1
ATOM 779 O O . ILE A 1 95 ? 25.406 8.958 -30.743 1.00 52.09 95 ILE A O 1
ATOM 783 N N . LEU A 1 96 ? 24.313 7.829 -29.123 1.00 52.69 96 LEU A N 1
ATOM 784 C CA . LEU A 1 96 ? 24.786 6.521 -29.565 1.00 52.69 96 LEU A CA 1
ATOM 785 C C . LEU A 1 96 ? 24.297 6.286 -31.008 1.00 52.69 96 LEU A C 1
ATOM 787 O O . LEU A 1 96 ? 23.102 6.477 -31.266 1.00 52.69 96 LEU A O 1
ATOM 791 N N . PRO A 1 97 ? 25.173 5.838 -31.929 1.00 54.31 97 PRO A N 1
ATOM 792 C CA . PRO A 1 97 ? 24.817 5.550 -33.319 1.00 54.31 97 PRO A CA 1
ATOM 793 C C . PRO A 1 97 ? 23.578 4.656 -33.449 1.00 54.31 97 PRO A C 1
ATOM 795 O O . PRO A 1 97 ? 22.746 4.902 -34.314 1.00 54.31 97 PRO A O 1
ATOM 798 N N . ASP A 1 98 ? 23.393 3.709 -32.524 1.00 53.81 98 ASP A N 1
ATOM 799 C CA . ASP A 1 98 ? 22.243 2.795 -32.495 1.00 53.81 98 ASP A CA 1
ATOM 800 C C . ASP A 1 98 ? 20.895 3.503 -32.275 1.00 53.81 98 ASP A C 1
ATOM 802 O O . ASP A 1 98 ? 19.882 3.103 -32.847 1.00 53.81 98 ASP A O 1
ATOM 806 N N . ILE A 1 99 ? 20.859 4.580 -31.480 1.00 53.28 99 ILE A N 1
ATOM 807 C CA . ILE A 1 99 ? 19.626 5.347 -31.229 1.00 53.28 99 ILE A CA 1
ATOM 808 C C . ILE A 1 99 ? 19.325 6.258 -32.427 1.00 53.28 99 ILE A C 1
ATOM 810 O O . ILE A 1 99 ? 18.165 6.415 -32.808 1.00 53.28 99 ILE A O 1
ATOM 814 N N . ALA A 1 100 ? 20.358 6.814 -33.071 1.00 52.59 100 ALA A N 1
ATOM 815 C CA . ALA A 1 100 ? 20.204 7.554 -34.323 1.00 52.59 100 ALA A CA 1
ATOM 816 C C . ALA A 1 100 ? 19.737 6.646 -35.475 1.00 52.59 100 ALA A C 1
ATOM 818 O O . ALA A 1 100 ? 18.906 7.060 -36.283 1.00 52.59 100 ALA A O 1
ATOM 819 N N . GLU A 1 101 ? 20.221 5.403 -35.535 1.00 50.84 101 GLU A N 1
ATOM 820 C CA . GLU A 1 101 ? 19.807 4.415 -36.534 1.00 50.84 101 GLU A CA 1
ATOM 821 C C . GLU A 1 101 ? 18.372 3.922 -36.284 1.00 50.84 101 GLU A C 1
ATOM 823 O O . GLU A 1 101 ? 17.605 3.776 -37.234 1.00 50.84 101 GLU A O 1
ATOM 828 N N . MET A 1 102 ? 17.951 3.766 -35.021 1.00 50.56 102 MET A N 1
ATOM 829 C CA . MET A 1 102 ? 16.551 3.480 -34.670 1.00 50.56 102 MET A CA 1
ATOM 830 C C . MET A 1 102 ? 15.599 4.638 -35.010 1.00 50.56 102 MET A C 1
ATOM 832 O O . MET A 1 102 ? 14.536 4.401 -35.575 1.00 50.56 102 MET A O 1
ATOM 836 N N . LEU A 1 103 ? 15.976 5.889 -34.722 1.00 52.06 103 LEU A N 1
ATOM 837 C CA 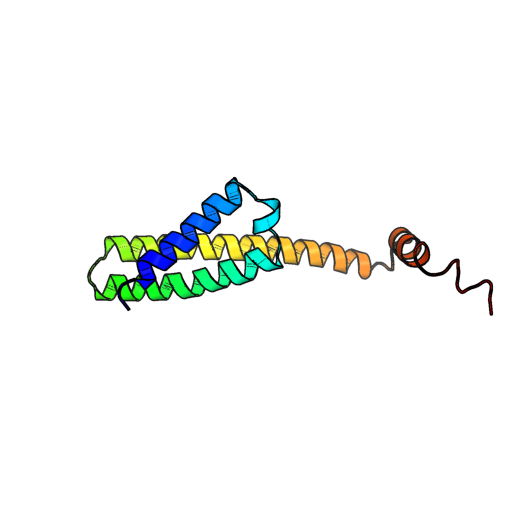. LEU A 1 103 ? 15.139 7.069 -34.996 1.00 52.06 103 LEU A CA 1
ATOM 838 C C . LEU A 1 103 ? 15.056 7.425 -36.487 1.00 52.06 103 LEU A C 1
ATOM 840 O O . LEU A 1 103 ? 14.117 8.094 -36.911 1.00 52.06 103 LEU A O 1
ATOM 844 N N . THR A 1 104 ? 16.025 6.997 -37.298 1.00 55.12 104 THR A N 1
ATOM 845 C CA . THR A 1 104 ? 16.016 7.236 -38.751 1.00 55.12 104 THR A CA 1
ATOM 846 C C . THR A 1 104 ? 15.374 6.106 -39.552 1.00 55.12 104 THR A C 1
ATOM 848 O O . THR A 1 104 ? 14.983 6.343 -40.698 1.00 55.12 104 THR A O 1
ATOM 851 N N . ARG A 1 105 ? 15.227 4.902 -38.978 1.00 47.94 105 ARG A N 1
ATOM 852 C CA . ARG A 1 105 ? 14.703 3.735 -39.704 1.00 47.94 105 ARG A CA 1
ATOM 853 C C . ARG A 1 105 ? 13.192 3.734 -39.930 1.00 47.94 105 ARG A C 1
ATOM 855 O O . ARG A 1 105 ? 12.788 3.178 -40.946 1.00 47.94 105 ARG A O 1
ATOM 862 N N . ASP A 1 106 ? 12.383 4.359 -39.071 1.00 48.88 106 ASP A N 1
ATOM 863 C CA . ASP A 1 106 ? 10.926 4.114 -39.083 1.00 48.88 106 ASP A CA 1
ATOM 864 C C . ASP A 1 106 ? 10.025 5.225 -39.660 1.00 48.88 106 ASP A C 1
ATOM 866 O O . ASP A 1 106 ? 8.827 5.003 -39.792 1.00 48.88 106 ASP A O 1
ATOM 870 N N . GLU A 1 107 ? 10.541 6.386 -40.095 1.00 49.69 107 GLU A N 1
ATOM 871 C CA . GLU A 1 107 ? 9.647 7.453 -40.612 1.00 49.69 107 GLU A CA 1
ATOM 872 C C . GLU A 1 107 ? 10.061 8.176 -41.907 1.00 49.69 107 GLU A C 1
ATOM 874 O O . GLU A 1 107 ? 9.311 9.033 -42.378 1.00 49.69 107 GLU A O 1
ATOM 879 N N . ASN A 1 108 ? 11.201 7.863 -42.544 1.00 45.34 108 ASN A N 1
ATOM 880 C CA . ASN A 1 108 ? 11.720 8.751 -43.606 1.00 45.34 108 ASN A CA 1
ATOM 881 C C . ASN A 1 108 ? 12.088 8.135 -44.963 1.00 45.34 108 ASN A C 1
ATOM 883 O O . ASN A 1 108 ? 12.637 8.839 -45.814 1.00 45.34 108 ASN A O 1
ATOM 887 N N . ILE A 1 109 ? 11.749 6.871 -45.231 1.00 48.88 109 ILE A N 1
ATOM 888 C CA . ILE A 1 109 ? 11.976 6.299 -46.573 1.00 48.88 109 ILE A CA 1
ATOM 889 C C . ILE A 1 109 ? 10.884 6.733 -47.569 1.00 48.88 109 ILE A C 1
ATOM 891 O O . ILE A 1 109 ? 11.168 6.881 -48.757 1.00 48.88 109 ILE A O 1
ATOM 895 N N . GLU A 1 110 ? 9.666 7.039 -47.111 1.00 44.09 110 GLU A N 1
ATOM 896 C CA . GLU A 1 110 ? 8.565 7.397 -48.020 1.00 44.09 110 GLU A CA 1
ATOM 897 C C . GLU A 1 110 ? 8.519 8.896 -48.378 1.00 44.09 110 GLU A C 1
ATOM 899 O O . GLU A 1 110 ? 8.137 9.256 -49.490 1.00 44.09 110 GLU A O 1
ATOM 904 N N . LYS A 1 111 ? 9.003 9.793 -47.504 1.00 42.75 111 LYS A N 1
ATOM 905 C CA . LYS A 1 111 ? 8.972 11.251 -47.755 1.00 42.75 111 LYS A CA 1
ATOM 906 C C . LYS A 1 111 ? 10.144 11.800 -48.575 1.00 42.75 111 LYS A C 1
ATOM 908 O O . LYS A 1 111 ? 10.019 12.884 -49.134 1.00 42.75 111 LYS A O 1
ATOM 913 N N . ARG A 1 112 ? 11.262 11.073 -48.713 1.00 41.47 112 ARG A N 1
ATOM 914 C CA . ARG A 1 112 ? 12.428 11.525 -49.509 1.00 41.47 112 ARG A CA 1
ATOM 915 C C . ARG A 1 112 ? 12.365 11.214 -51.006 1.00 41.47 112 ARG A C 1
ATOM 917 O O . ARG A 1 112 ? 13.256 11.633 -51.732 1.00 41.47 112 ARG A O 1
ATOM 924 N N . LYS A 1 113 ? 11.343 10.498 -51.485 1.00 40.41 113 LYS A N 1
ATOM 925 C CA . LYS A 1 113 ? 11.162 10.218 -52.924 1.00 40.41 113 LYS A CA 1
ATOM 926 C C . LYS A 1 113 ? 10.232 11.197 -53.651 1.00 40.41 113 LYS A C 1
ATOM 928 O O . LYS A 1 113 ? 10.029 11.032 -54.849 1.00 40.41 113 LYS A O 1
ATOM 933 N N . LEU A 1 114 ? 9.673 12.188 -52.953 1.00 42.50 114 LEU A N 1
ATOM 934 C CA . LEU A 1 114 ? 8.674 13.116 -53.504 1.00 42.50 114 LEU A CA 1
ATOM 935 C C . LEU A 1 114 ? 9.016 14.607 -53.305 1.00 42.50 114 LEU A C 1
ATOM 937 O O . LEU A 1 114 ? 8.126 15.443 -53.439 1.00 42.50 114 LEU A O 1
ATOM 941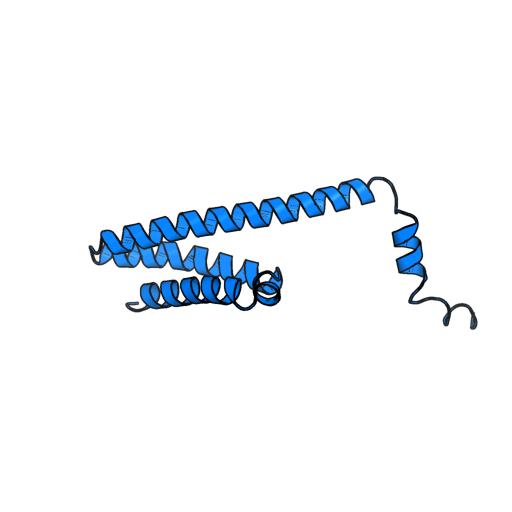 N N . ALA A 1 115 ? 10.274 14.948 -53.005 1.00 41.22 115 ALA A N 1
ATOM 942 C CA . ALA A 1 115 ? 10.757 16.333 -52.947 1.00 41.22 115 ALA A CA 1
ATOM 943 C C . ALA A 1 115 ? 11.927 16.543 -53.910 1.00 41.22 115 ALA A C 1
ATOM 945 O O . ALA A 1 115 ? 12.809 15.652 -53.943 1.00 41.22 115 ALA A O 1
#